Protein AF-A0A0Q6KCG9-F1 (afdb_monomer_lite)

Sequence (59 aa):
MRPQPVVGADALDLLSAVDFALRDLAEITQHIILDSAREQAEACRQMLQDAYDAACMAE

Secondary structure (DSSP, 8-state):
-PPPP---TTPPPHHHHHHHHHHHHHHHHTT--SHHHHHHHHHHHHHHHHHHHHHHTT-

Structure (mmCIF, N/CA/C/O backbone):
data_AF-A0A0Q6KCG9-F1
#
_entry.id   AF-A0A0Q6KCG9-F1
#
loop_
_atom_site.group_PDB
_atom_site.id
_atom_site.type_symbol
_atom_site.label_atom_id
_atom_site.label_alt_id
_atom_site.label_comp_id
_atom_site.label_asym_id
_atom_site.label_entity_id
_atom_site.label_seq_id
_atom_site.pdbx_PDB_ins_code
_atom_site.Cartn_x
_atom_site.Cartn_y
_atom_site.Cartn_z
_atom_site.occupancy
_atom_site.B_iso_or_equiv
_atom_site.auth_seq_id
_atom_site.auth_comp_id
_atom_site.auth_asym_id
_atom_site.auth_atom_id
_atom_site.pdbx_PDB_model_num
ATOM 1 N N . MET A 1 1 ? 33.076 0.120 8.578 1.00 54.53 1 MET A N 1
ATOM 2 C CA . MET A 1 1 ? 32.526 -0.669 7.455 1.00 54.53 1 MET A CA 1
ATOM 3 C C . MET A 1 1 ? 31.093 -1.032 7.815 1.00 54.53 1 MET A C 1
ATOM 5 O O . MET A 1 1 ? 30.913 -1.715 8.813 1.00 54.53 1 MET A O 1
ATOM 9 N N . ARG A 1 2 ? 30.078 -0.516 7.106 1.00 58.78 2 ARG A N 1
ATOM 10 C CA . ARG A 1 2 ? 28.705 -1.031 7.256 1.00 58.78 2 ARG A CA 1
ATOM 11 C C . ARG A 1 2 ? 28.623 -2.354 6.481 1.00 58.78 2 ARG A C 1
ATOM 13 O O . ARG A 1 2 ? 29.112 -2.371 5.351 1.00 58.78 2 ARG A O 1
ATOM 20 N N . PRO A 1 3 ? 28.089 -3.440 7.062 1.00 63.44 3 PRO A N 1
ATOM 21 C CA . PRO A 1 3 ? 27.900 -4.684 6.326 1.00 63.44 3 PRO A CA 1
ATOM 22 C C . PRO A 1 3 ? 26.980 -4.416 5.131 1.00 63.44 3 PRO A C 1
ATOM 24 O O . PRO A 1 3 ? 25.938 -3.778 5.281 1.00 63.44 3 PRO A O 1
ATOM 27 N N . GLN A 1 4 ? 27.406 -4.843 3.943 1.00 58.09 4 GLN A N 1
ATOM 28 C CA . GLN A 1 4 ? 26.541 -4.847 2.768 1.00 58.09 4 GLN A CA 1
ATOM 29 C C . GLN A 1 4 ? 25.536 -5.992 2.926 1.00 58.09 4 GLN A C 1
ATOM 31 O O . GLN A 1 4 ? 25.939 -7.079 3.354 1.00 58.09 4 GLN A O 1
ATOM 36 N N . PRO A 1 5 ? 24.250 -5.768 2.621 1.00 62.09 5 PRO A N 1
ATOM 37 C CA . PRO A 1 5 ? 23.280 -6.847 2.614 1.00 62.09 5 PRO A CA 1
ATOM 38 C C . PRO A 1 5 ? 23.726 -7.883 1.578 1.00 62.09 5 PRO A C 1
ATOM 40 O O . PRO A 1 5 ? 23.926 -7.566 0.407 1.00 62.09 5 PRO A O 1
ATOM 43 N N . VAL A 1 6 ? 23.939 -9.117 2.032 1.00 63.53 6 VAL A N 1
ATOM 44 C CA . VAL A 1 6 ? 24.175 -10.263 1.155 1.00 63.53 6 VAL A CA 1
ATOM 45 C C . VAL A 1 6 ? 22.849 -10.592 0.478 1.00 63.53 6 VAL A C 1
ATOM 47 O O . VAL A 1 6 ? 21.974 -11.212 1.074 1.00 63.53 6 VAL A O 1
ATOM 50 N N . VAL A 1 7 ? 22.669 -10.110 -0.749 1.00 61.16 7 VAL A N 1
ATOM 51 C CA . VAL A 1 7 ? 21.522 -10.483 -1.580 1.00 61.16 7 VAL A CA 1
ATOM 52 C C . VAL A 1 7 ? 21.773 -11.923 -2.025 1.00 61.16 7 VAL A C 1
ATOM 54 O O . VAL A 1 7 ? 22.561 -12.179 -2.933 1.00 61.16 7 VAL A O 1
ATOM 57 N N . GLY A 1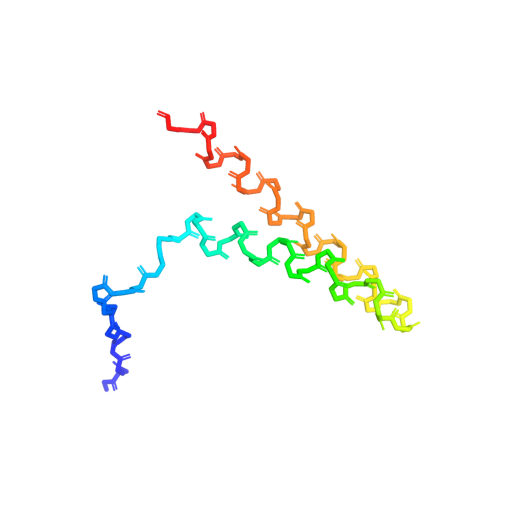 8 ? 21.222 -12.878 -1.273 1.00 61.00 8 GLY A N 1
ATOM 58 C CA . GLY A 1 8 ? 21.290 -14.298 -1.612 1.00 61.00 8 GLY A CA 1
ATOM 59 C C . GLY A 1 8 ? 20.526 -14.584 -2.904 1.00 61.00 8 GLY A C 1
ATOM 60 O O . GLY A 1 8 ? 19.636 -13.827 -3.276 1.00 61.00 8 GLY A O 1
ATOM 61 N N . ALA A 1 9 ? 20.846 -15.691 -3.574 1.00 58.50 9 ALA A N 1
ATOM 62 C CA . ALA A 1 9 ? 20.175 -16.120 -4.807 1.00 58.50 9 ALA A CA 1
ATOM 63 C C . ALA A 1 9 ? 18.658 -16.387 -4.644 1.00 58.50 9 ALA A C 1
ATOM 65 O O . ALA A 1 9 ? 17.959 -16.500 -5.645 1.00 58.50 9 ALA A O 1
ATOM 66 N N . ASP A 1 10 ? 18.164 -16.427 -3.401 1.00 62.12 10 ASP A N 1
ATOM 67 C CA . ASP A 1 10 ? 16.747 -16.544 -3.028 1.00 62.12 10 ASP A CA 1
ATOM 68 C C . ASP A 1 10 ? 16.094 -15.192 -2.673 1.00 62.12 10 ASP A C 1
ATOM 70 O O . ASP A 1 10 ? 14.981 -15.147 -2.148 1.00 62.12 10 ASP A O 1
ATOM 74 N N . ALA A 1 11 ? 16.790 -14.070 -2.884 1.00 65.69 11 ALA A N 1
ATOM 75 C CA . ALA A 1 11 ? 16.214 -12.754 -2.655 1.00 65.69 11 ALA A CA 1
ATOM 76 C C . ALA A 1 11 ? 15.106 -12.500 -3.681 1.00 65.69 11 ALA A C 1
ATOM 78 O O . ALA A 1 11 ? 15.345 -12.533 -4.888 1.00 65.69 11 ALA A O 1
ATOM 79 N N . LEU A 1 12 ? 13.896 -12.248 -3.179 1.00 74.69 12 LEU A N 1
ATOM 80 C CA . LEU A 1 12 ? 12.768 -11.813 -3.992 1.00 74.69 12 LEU A CA 1
ATOM 81 C C . LEU A 1 12 ? 13.174 -10.612 -4.847 1.00 74.69 12 LEU A C 1
ATOM 83 O O . LEU A 1 12 ? 13.800 -9.672 -4.348 1.00 74.69 12 LEU A O 1
ATOM 87 N N . ASP A 1 13 ? 12.776 -10.647 -6.118 1.00 88.50 13 ASP A N 1
ATOM 88 C CA . ASP A 1 13 ? 12.821 -9.463 -6.965 1.00 88.50 13 ASP A CA 1
ATOM 89 C C . ASP A 1 13 ? 12.052 -8.311 -6.293 1.00 88.50 13 ASP A C 1
ATOM 91 O O . ASP A 1 13 ? 11.060 -8.528 -5.587 1.00 88.50 13 ASP A O 1
ATOM 95 N N . LEU A 1 14 ? 12.531 -7.083 -6.496 1.00 86.44 14 LEU A N 1
ATOM 96 C CA . LEU A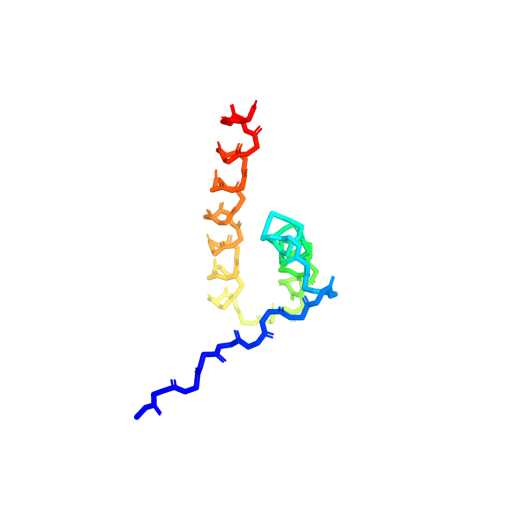 1 14 ? 12.011 -5.908 -5.809 1.00 86.44 14 LEU A CA 1
ATOM 97 C C . LEU A 1 14 ? 10.525 -5.684 -6.114 1.00 86.44 14 LEU A C 1
ATOM 99 O O . LEU A 1 14 ? 9.774 -5.371 -5.192 1.00 86.44 14 LEU A O 1
ATOM 103 N N . LEU A 1 15 ? 10.078 -5.886 -7.359 1.00 91.44 15 LEU A N 1
ATOM 104 C CA . LEU A 1 15 ? 8.662 -5.743 -7.707 1.00 91.44 15 LEU A CA 1
ATOM 105 C C . LEU A 1 15 ? 7.828 -6.837 -7.041 1.00 91.44 15 LEU A C 1
ATOM 107 O O . LEU A 1 15 ? 6.783 -6.547 -6.463 1.00 91.44 15 LEU A O 1
ATOM 111 N N . SER A 1 16 ? 8.318 -8.076 -7.029 1.00 91.62 16 SER A N 1
ATOM 112 C CA . SER A 1 16 ? 7.637 -9.167 -6.317 1.00 91.62 16 SER A CA 1
ATOM 113 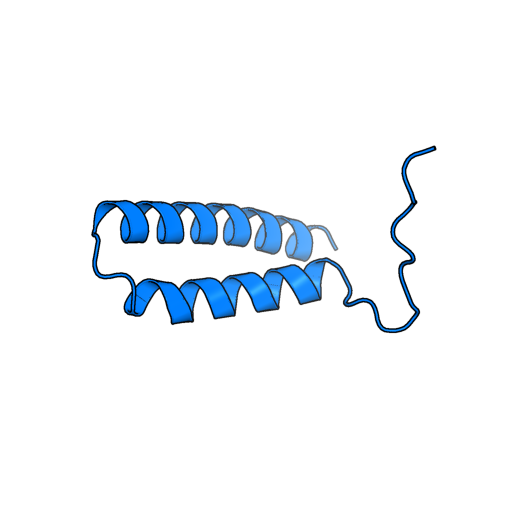C C . SER A 1 16 ? 7.500 -8.866 -4.819 1.00 91.62 16 SER A C 1
ATOM 115 O O . SER A 1 16 ? 6.431 -9.054 -4.244 1.00 91.62 16 SER A O 1
ATOM 117 N N . ALA A 1 17 ? 8.550 -8.343 -4.179 1.00 93.31 17 ALA A N 1
ATOM 118 C CA . ALA A 1 17 ? 8.517 -7.958 -2.768 1.00 93.31 17 ALA A CA 1
ATOM 119 C C . ALA A 1 17 ? 7.498 -6.840 -2.478 1.00 93.31 17 ALA A C 1
ATOM 121 O O . ALA A 1 17 ? 6.837 -6.868 -1.438 1.00 93.31 17 ALA A O 1
ATOM 122 N N . VAL A 1 18 ? 7.348 -5.876 -3.391 1.00 94.62 18 VAL A N 1
ATOM 123 C CA . VAL A 1 18 ? 6.359 -4.795 -3.261 1.00 94.62 18 VAL A CA 1
ATOM 124 C C . VAL A 1 18 ? 4.927 -5.319 -3.436 1.00 94.62 18 VAL A C 1
ATOM 126 O O . VAL A 1 18 ? 4.066 -4.946 -2.644 1.00 94.62 18 VAL A O 1
ATOM 129 N N . ASP A 1 19 ? 4.669 -6.230 -4.381 1.00 95.31 19 ASP A N 1
ATOM 130 C CA . ASP A 1 19 ? 3.357 -6.890 -4.535 1.00 95.31 19 ASP A CA 1
ATOM 131 C C . ASP A 1 19 ? 2.957 -7.659 -3.262 1.00 95.31 19 ASP A C 1
ATOM 133 O O . ASP A 1 19 ? 1.837 -7.508 -2.768 1.00 95.31 19 ASP A O 1
ATOM 137 N N . PHE A 1 20 ? 3.887 -8.405 -2.652 1.00 95.88 20 PHE A N 1
ATOM 138 C CA . PHE A 1 20 ? 3.637 -9.046 -1.354 1.00 95.88 20 PHE A CA 1
ATOM 139 C C . PHE A 1 20 ? 3.311 -8.024 -0.259 1.00 95.88 20 PHE A C 1
ATOM 141 O O . PHE A 1 20 ? 2.304 -8.168 0.430 1.00 95.88 20 PHE A O 1
ATOM 148 N N . ALA A 1 21 ? 4.100 -6.952 -0.141 1.00 95.94 21 ALA A N 1
ATOM 149 C CA . ALA A 1 21 ? 3.867 -5.916 0.863 1.00 95.94 21 ALA A CA 1
ATOM 150 C C . ALA A 1 21 ? 2.502 -5.220 0.700 1.0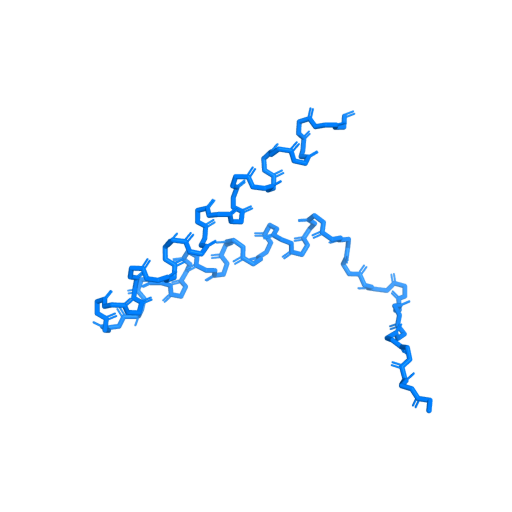0 95.94 21 ALA A C 1
ATOM 152 O O . ALA A 1 21 ? 1.863 -4.888 1.697 1.00 95.94 21 ALA A O 1
ATOM 153 N N . LEU A 1 22 ? 2.029 -5.015 -0.533 1.00 97.75 22 LEU A N 1
ATOM 154 C CA . LEU A 1 22 ? 0.713 -4.429 -0.809 1.00 97.75 22 LEU A CA 1
ATOM 155 C C . LEU A 1 22 ? -0.433 -5.333 -0.340 1.00 97.75 22 LEU A C 1
ATOM 157 O O . LEU A 1 22 ? -1.401 -4.839 0.248 1.00 97.75 22 LEU A O 1
ATOM 161 N N . ARG A 1 23 ? -0.313 -6.647 -0.561 1.00 97.38 23 ARG A N 1
ATOM 162 C CA . ARG A 1 23 ? -1.288 -7.646 -0.092 1.00 97.38 23 ARG A CA 1
ATOM 163 C C . ARG A 1 23 ? -1.303 -7.728 1.427 1.00 97.38 23 ARG A C 1
ATOM 165 O O . ARG A 1 23 ? -2.376 -7.645 2.022 1.00 97.38 23 ARG A O 1
ATOM 172 N N . ASP A 1 24 ? -0.124 -7.792 2.036 1.00 97.25 24 ASP A N 1
ATOM 173 C CA . ASP A 1 24 ? 0.027 -7.831 3.489 1.00 97.25 24 ASP A CA 1
ATOM 174 C C . ASP A 1 24 ? -0.554 -6.567 4.130 1.00 97.25 24 ASP A C 1
ATOM 176 O O . ASP A 1 24 ? -1.301 -6.651 5.102 1.00 97.25 24 ASP A O 1
ATOM 180 N N . LEU A 1 25 ? -0.279 -5.385 3.563 1.00 96.38 25 LEU A N 1
ATOM 181 C CA . LEU A 1 25 ? -0.841 -4.122 4.044 1.00 96.38 25 LEU A CA 1
ATOM 182 C C . LEU A 1 25 ? -2.368 -4.114 3.970 1.00 96.38 25 LEU A C 1
ATOM 184 O O . LEU A 1 25 ? -3.010 -3.682 4.928 1.00 96.38 25 LEU A O 1
ATOM 188 N N . ALA A 1 26 ? -2.962 -4.598 2.877 1.00 96.06 26 ALA A N 1
ATOM 189 C CA . ALA A 1 26 ? -4.415 -4.703 2.765 1.00 96.06 26 ALA A CA 1
ATOM 190 C C . ALA A 1 26 ? -4.995 -5.651 3.829 1.00 96.06 26 ALA A C 1
ATOM 192 O O . ALA A 1 26 ? -6.000 -5.326 4.466 1.00 96.06 26 ALA A O 1
ATOM 193 N N . GLU A 1 27 ? -4.334 -6.787 4.065 1.00 97.31 27 GLU A N 1
ATOM 194 C CA . GLU A 1 27 ? -4.755 -7.764 5.063 1.00 97.31 27 GLU A CA 1
ATOM 195 C C . GLU A 1 27 ? -4.663 -7.201 6.484 1.00 97.31 27 GLU A C 1
ATOM 197 O O . GLU A 1 27 ? -5.651 -7.222 7.212 1.00 97.31 27 GLU A O 1
ATOM 202 N N . ILE A 1 28 ? -3.522 -6.652 6.900 1.00 96.38 28 ILE A N 1
ATOM 203 C CA . ILE A 1 28 ? -3.351 -6.193 8.285 1.00 96.38 28 ILE A CA 1
ATOM 204 C C . ILE A 1 28 ? -4.175 -4.940 8.592 1.00 96.38 28 ILE A C 1
ATOM 206 O O . ILE A 1 28 ? -4.619 -4.772 9.729 1.00 96.38 28 ILE A O 1
ATOM 210 N N . THR A 1 29 ? -4.419 -4.073 7.600 1.00 97.19 29 THR A N 1
ATOM 211 C CA . THR A 1 29 ? -5.153 -2.808 7.790 1.00 97.19 29 THR A CA 1
ATOM 212 C C . THR A 1 29 ? -6.563 -3.047 8.328 1.00 97.19 29 THR A C 1
ATOM 214 O O . THR A 1 29 ? -7.029 -2.293 9.186 1.00 97.19 29 THR A O 1
ATOM 217 N N . GLN A 1 30 ? -7.221 -4.139 7.920 1.00 95.06 30 GLN A N 1
ATOM 218 C CA . GLN A 1 30 ? -8.561 -4.495 8.407 1.00 95.06 30 GLN A CA 1
ATOM 219 C C . GLN A 1 30 ? -8.585 -4.845 9.909 1.00 95.06 30 GLN A C 1
ATOM 221 O O . GLN A 1 30 ? -9.635 -4.789 10.548 1.00 95.06 30 GLN A O 1
ATOM 226 N N . HIS A 1 31 ? -7.428 -5.190 10.482 1.00 97.50 31 HIS A N 1
ATOM 227 C CA . HIS A 1 31 ? -7.266 -5.564 11.886 1.00 97.50 31 HIS A CA 1
ATOM 228 C C . HIS A 1 31 ? -6.769 -4.407 12.766 1.00 97.50 31 HIS A C 1
ATOM 230 O O . HIS A 1 31 ? -6.706 -4.543 13.990 1.00 97.50 31 HIS A O 1
ATOM 236 N N . ILE A 1 32 ? -6.440 -3.252 12.179 1.00 97.44 32 ILE A N 1
ATOM 237 C CA . ILE A 1 32 ? -6.024 -2.066 12.929 1.00 97.44 32 ILE A CA 1
ATOM 238 C C . ILE A 1 32 ? -7.254 -1.423 13.575 1.00 97.44 32 ILE A C 1
ATOM 240 O O . ILE A 1 32 ? -8.156 -0.951 12.885 1.00 97.44 32 ILE A O 1
ATOM 244 N N . ILE A 1 33 ? -7.282 -1.378 14.909 1.00 97.94 33 ILE A N 1
ATOM 245 C CA . ILE A 1 33 ? -8.398 -0.807 15.686 1.00 97.94 33 ILE A CA 1
ATOM 246 C C . ILE A 1 33 ? -8.317 0.724 15.747 1.00 97.94 33 ILE A C 1
ATOM 248 O O . ILE A 1 33 ? -9.344 1.395 15.718 1.00 97.94 33 ILE A O 1
ATOM 252 N N . LEU A 1 34 ? -7.106 1.278 15.835 1.00 98.25 34 LEU A N 1
ATOM 253 C CA . LEU A 1 34 ? -6.898 2.719 15.946 1.00 98.25 34 LEU A CA 1
ATOM 254 C C . LEU A 1 34 ? -7.069 3.389 14.577 1.00 98.25 34 LEU A C 1
ATOM 256 O O . LEU A 1 34 ? -6.256 3.171 13.682 1.00 98.25 34 LEU A O 1
ATOM 260 N N . ASP A 1 35 ? -8.087 4.237 14.436 1.00 97.38 35 ASP A N 1
ATOM 261 C CA . ASP A 1 35 ? -8.456 4.833 13.144 1.00 97.38 35 ASP A CA 1
ATOM 262 C C . ASP A 1 35 ? -7.313 5.617 12.487 1.00 97.38 35 ASP A C 1
ATOM 264 O O . ASP A 1 35 ? -7.052 5.432 11.303 1.00 97.38 35 ASP A O 1
ATOM 268 N N . SER A 1 36 ? -6.550 6.401 13.254 1.00 97.56 36 SER A N 1
ATOM 269 C CA . SER A 1 36 ? -5.406 7.148 12.710 1.00 97.56 36 SER A CA 1
ATOM 270 C C . SER A 1 36 ? -4.301 6.240 12.162 1.00 97.56 36 SER A C 1
ATOM 272 O O . SER A 1 36 ? -3.663 6.571 11.166 1.00 97.56 36 SER A O 1
ATOM 274 N N . ALA A 1 37 ? -4.081 5.076 12.778 1.00 97.62 37 ALA A N 1
ATOM 275 C CA . ALA A 1 37 ? -3.133 4.092 12.267 1.00 97.62 37 ALA A CA 1
ATOM 276 C C . ALA A 1 37 ? -3.675 3.393 11.010 1.00 97.62 37 ALA A C 1
ATOM 278 O O . ALA A 1 37 ? -2.903 3.088 10.104 1.00 97.62 37 ALA A O 1
ATOM 279 N N . ARG A 1 38 ? -4.997 3.185 10.920 1.00 98.25 38 ARG A N 1
ATOM 280 C CA . ARG A 1 38 ? -5.649 2.634 9.724 1.00 98.25 38 ARG A CA 1
ATOM 281 C C . ARG A 1 38 ? -5.541 3.599 8.542 1.00 98.25 38 ARG A C 1
ATOM 283 O O . ARG A 1 38 ? -5.165 3.179 7.455 1.00 98.25 38 ARG A O 1
ATOM 290 N N . GLU A 1 39 ? -5.806 4.885 8.766 1.00 97.88 39 GLU A N 1
ATOM 291 C CA . GLU A 1 39 ? -5.652 5.938 7.752 1.00 97.88 39 GLU A CA 1
ATOM 292 C C . GLU A 1 39 ? -4.209 6.030 7.245 1.00 97.88 39 GLU A C 1
ATOM 294 O O . GLU A 1 39 ? -3.974 6.119 6.041 1.00 97.88 39 GLU A O 1
ATOM 299 N N . GLN A 1 40 ? -3.229 5.956 8.150 1.00 97.75 40 GLN A N 1
ATOM 300 C CA . GLN A 1 40 ? -1.813 5.953 7.778 1.00 97.75 40 GLN A CA 1
ATOM 301 C C . GLN A 1 40 ? -1.421 4.712 6.970 1.00 97.75 40 GLN A C 1
ATOM 303 O O . GLN A 1 40 ? -0.684 4.834 5.991 1.00 97.75 40 GLN A O 1
ATOM 308 N N . ALA A 1 41 ? -1.907 3.530 7.360 1.00 97.69 41 ALA A N 1
ATOM 309 C CA . ALA A 1 41 ? -1.651 2.292 6.632 1.00 97.69 41 ALA A CA 1
ATOM 310 C C . ALA A 1 41 ? -2.237 2.346 5.213 1.00 97.69 41 ALA A C 1
ATOM 312 O O . ALA A 1 41 ? -1.545 1.996 4.259 1.00 97.69 41 ALA A O 1
ATOM 313 N N . GLU A 1 42 ? -3.455 2.873 5.058 1.00 97.75 42 GLU A N 1
ATOM 314 C CA . GLU A 1 42 ? -4.087 3.029 3.746 1.00 97.75 42 GLU A CA 1
ATOM 315 C C . GLU A 1 42 ? -3.354 4.051 2.868 1.00 97.75 42 GLU A C 1
ATOM 317 O O . GLU A 1 42 ? -3.086 3.779 1.699 1.00 97.75 42 GLU A O 1
ATOM 322 N N . ALA A 1 43 ? -2.945 5.195 3.427 1.00 97.75 43 ALA A N 1
ATOM 323 C CA . ALA A 1 43 ? -2.160 6.186 2.693 1.00 97.75 43 ALA A CA 1
ATOM 324 C C . ALA A 1 43 ? -0.802 5.623 2.233 1.00 97.75 43 ALA A C 1
ATOM 326 O O . ALA A 1 43 ? -0.371 5.863 1.104 1.00 97.75 43 ALA A O 1
ATOM 327 N N . CYS A 1 44 ? -0.140 4.841 3.092 1.00 97.12 44 CYS A N 1
ATOM 328 C CA . CYS A 1 44 ? 1.102 4.147 2.756 1.00 97.12 44 CYS A CA 1
ATOM 329 C C . CYS A 1 44 ? 0.887 3.130 1.626 1.00 97.12 44 CYS A C 1
ATOM 331 O O . CYS A 1 44 ? 1.639 3.119 0.651 1.00 97.12 44 CYS A O 1
ATOM 333 N N . ARG A 1 45 ? -0.171 2.316 1.729 1.00 97.75 45 ARG A N 1
ATOM 334 C CA . ARG A 1 45 ? -0.541 1.323 0.717 1.00 97.75 45 ARG A CA 1
ATOM 335 C C . ARG A 1 45 ? -0.817 1.981 -0.634 1.00 97.75 45 ARG A C 1
ATOM 337 O O . ARG A 1 45 ? -0.302 1.505 -1.639 1.00 97.75 45 ARG A O 1
ATOM 344 N N . GLN A 1 46 ? -1.563 3.086 -0.662 1.00 98.19 46 GLN A N 1
ATOM 345 C CA . GLN A 1 46 ? -1.866 3.802 -1.903 1.00 98.19 46 GLN A CA 1
ATOM 346 C C . GLN A 1 46 ? -0.600 4.360 -2.563 1.00 98.19 46 GLN A C 1
ATOM 348 O O . GLN A 1 46 ? -0.387 4.144 -3.750 1.00 98.19 46 GLN A O 1
ATOM 353 N N . MET A 1 47 ? 0.281 5.003 -1.789 1.00 97.69 47 MET A N 1
ATOM 354 C CA . MET A 1 47 ? 1.554 5.518 -2.306 1.00 97.69 47 MET A CA 1
ATOM 355 C C . MET A 1 47 ? 2.423 4.404 -2.916 1.00 97.69 47 MET A C 1
ATOM 357 O O . MET A 1 47 ? 3.057 4.610 -3.950 1.00 97.69 47 MET A O 1
ATOM 361 N N . LEU A 1 48 ? 2.466 3.227 -2.282 1.00 97.00 48 LEU A N 1
ATOM 362 C CA . LEU A 1 48 ? 3.200 2.073 -2.805 1.00 97.00 48 LEU A CA 1
ATOM 363 C C . LEU A 1 48 ? 2.547 1.494 -4.065 1.00 97.00 48 LEU A C 1
ATOM 365 O O . LEU A 1 48 ? 3.271 1.126 -4.986 1.00 97.00 48 LEU A O 1
ATOM 369 N N . GLN A 1 49 ? 1.214 1.444 -4.125 1.00 97.94 49 GLN A N 1
ATOM 370 C CA . GLN A 1 49 ? 0.483 0.964 -5.298 1.00 97.94 49 GLN A CA 1
ATOM 371 C C . GLN A 1 49 ? 0.756 1.857 -6.509 1.00 97.94 49 GLN A C 1
ATOM 373 O O . GLN A 1 49 ? 1.109 1.349 -7.567 1.00 97.94 49 GLN A O 1
ATOM 378 N N . ASP A 1 50 ? 0.690 3.179 -6.333 1.00 97.69 50 ASP A N 1
ATOM 379 C CA . ASP A 1 50 ? 0.955 4.139 -7.408 1.00 97.69 50 ASP A CA 1
ATOM 380 C C . ASP A 1 50 ? 2.378 3.970 -7.970 1.00 97.69 50 ASP A C 1
ATOM 382 O O . ASP A 1 50 ? 2.595 4.010 -9.182 1.00 97.69 50 ASP A O 1
ATOM 386 N N . ALA A 1 51 ? 3.362 3.755 -7.089 1.00 95.31 51 ALA A N 1
ATOM 387 C CA . ALA A 1 51 ? 4.748 3.522 -7.485 1.00 95.31 51 ALA A CA 1
ATOM 388 C C . AL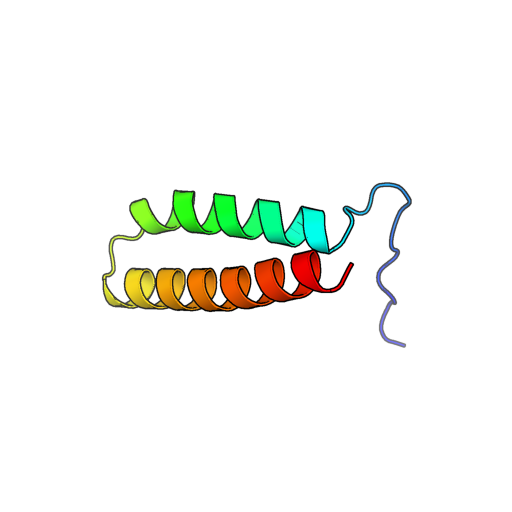A A 1 51 ? 4.942 2.169 -8.189 1.00 95.31 51 ALA A C 1
ATOM 390 O O . ALA A 1 51 ? 5.691 2.092 -9.164 1.00 95.31 51 ALA A O 1
ATOM 391 N N . TYR A 1 52 ? 4.275 1.118 -7.707 1.00 95.62 52 TYR A N 1
ATOM 392 C CA . TYR A 1 52 ? 4.305 -0.213 -8.308 1.00 95.62 52 TYR A CA 1
ATOM 393 C C . TYR A 1 52 ? 3.697 -0.203 -9.714 1.00 95.62 52 TYR A C 1
ATOM 395 O O . TYR A 1 52 ? 4.340 -0.641 -10.665 1.00 95.62 52 TYR A O 1
ATOM 403 N N . ASP A 1 53 ? 2.513 0.391 -9.866 1.00 95.62 53 ASP A N 1
ATOM 404 C CA . ASP A 1 53 ? 1.821 0.505 -11.149 1.00 95.62 53 ASP A CA 1
ATOM 405 C C . ASP A 1 53 ? 2.659 1.304 -12.156 1.00 95.62 53 ASP A C 1
ATOM 407 O O . ASP A 1 53 ? 2.805 0.902 -13.312 1.00 95.62 53 ASP A O 1
ATOM 411 N N . ALA A 1 54 ? 3.266 2.412 -11.717 1.00 95.81 54 ALA A N 1
ATOM 412 C CA . ALA A 1 54 ? 4.162 3.203 -12.555 1.00 95.81 54 ALA A CA 1
ATOM 413 C C . ALA A 1 54 ? 5.398 2.410 -13.009 1.00 95.81 54 ALA A C 1
ATOM 415 O O . ALA A 1 54 ? 5.833 2.569 -14.149 1.00 95.81 54 ALA A O 1
ATOM 416 N N . ALA A 1 55 ? 5.953 1.560 -12.141 1.00 92.81 55 ALA A N 1
ATOM 417 C CA . ALA A 1 55 ? 7.087 0.709 -12.480 1.00 92.81 55 ALA A CA 1
ATOM 418 C C . ALA A 1 55 ? 6.697 -0.386 -13.485 1.00 92.81 55 ALA A C 1
ATOM 420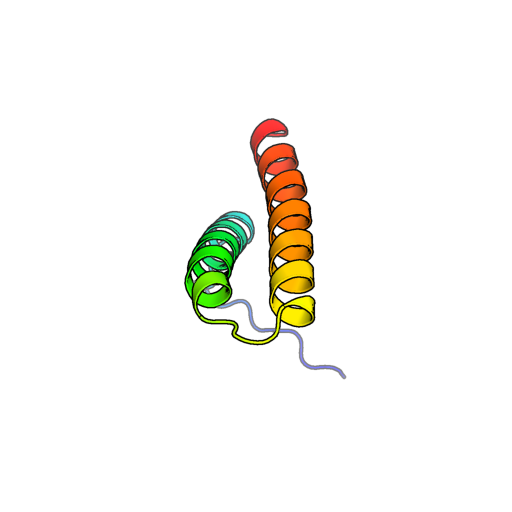 O O . ALA A 1 55 ? 7.394 -0.553 -14.480 1.00 92.81 55 ALA A O 1
ATOM 421 N N . CYS A 1 56 ? 5.556 -1.058 -13.296 1.00 90.56 56 CYS A N 1
ATOM 422 C CA . CYS A 1 56 ? 5.062 -2.080 -14.226 1.00 90.56 56 CYS A CA 1
ATOM 423 C C . CYS A 1 56 ? 4.715 -1.527 -15.618 1.00 90.56 56 CYS A C 1
ATOM 425 O O . CYS A 1 56 ? 4.794 -2.252 -16.602 1.00 90.56 56 CYS A O 1
ATOM 427 N N . MET A 1 57 ? 4.315 -0.256 -15.716 1.00 89.38 57 MET A N 1
ATOM 428 C CA . MET A 1 57 ? 4.017 0.405 -16.996 1.00 89.38 57 MET A CA 1
ATOM 429 C C . MET A 1 57 ? 5.265 0.934 -17.722 1.00 89.38 57 MET A C 1
ATOM 431 O O . MET A 1 57 ? 5.160 1.370 -18.870 1.00 89.38 57 MET A O 1
ATOM 435 N N . ALA A 1 58 ? 6.420 0.973 -17.052 1.00 79.69 58 ALA A N 1
ATOM 436 C CA . ALA A 1 58 ? 7.684 1.449 -17.613 1.00 79.69 58 ALA A CA 1
ATOM 437 C C . ALA A 1 58 ? 8.526 0.331 -18.265 1.00 79.69 58 ALA A C 1
ATOM 439 O O . ALA A 1 58 ? 9.573 0.633 -18.845 1.00 79.69 58 ALA A O 1
ATOM 440 N N . GLU A 1 59 ? 8.077 -0.924 -18.161 1.00 56.53 59 GLU A N 1
ATOM 441 C CA . GLU A 1 59 ? 8.661 -2.129 -18.776 1.00 56.53 59 GLU A CA 1
ATOM 442 C C . GLU A 1 59 ? 8.021 -2.453 -20.137 1.00 56.53 59 GLU A C 1
ATOM 444 O O . GLU A 1 59 ? 8.772 -2.895 -21.039 1.00 56.53 59 GLU A O 1
#

pLDDT: mean 88.02, std 14.61, range [54.53, 98.25]

Foldseek 3Di:
DPDDPPCDPPRDDPLRVLVVVLVVLVVCLVVDPDVVVSVVSVVVSVVSVVVSVVVVVVD

Radius of gyration: 14.67 Å; chains: 1; bounding box: 41×24×35 Å